Protein AF-A0AAJ0DHI3-F1 (afdb_monomer_lite)

pLDDT: mean 72.09, std 27.11, range [27.88, 97.88]

Structure (mmCIF, N/CA/C/O backbone):
data_AF-A0AAJ0DHI3-F1
#
_entry.id   AF-A0AAJ0DHI3-F1
#
loop_
_atom_site.group_PDB
_atom_site.id
_atom_site.type_symbol
_atom_site.label_atom_id
_atom_site.label_alt_id
_atom_site.label_comp_id
_atom_site.label_asym_id
_atom_site.label_entity_id
_atom_site.label_seq_id
_atom_site.pdbx_PDB_ins_code
_atom_site.Cartn_x
_atom_site.Cartn_y
_atom_site.Cartn_z
_atom_site.occupancy
_atom_site.B_iso_or_equiv
_atom_site.auth_seq_id
_atom_site.auth_comp_id
_atom_site.auth_asym_id
_atom_site.auth_atom_id
_atom_site.pdbx_PDB_model_num
ATOM 1 N N . MET A 1 1 ? -15.885 47.182 -8.875 1.00 40.38 1 MET A N 1
ATOM 2 C CA . MET A 1 1 ? -15.941 45.881 -8.178 1.00 40.38 1 MET A CA 1
ATOM 3 C C . MET A 1 1 ? -14.565 45.261 -8.313 1.00 40.38 1 MET A C 1
ATOM 5 O O . MET A 1 1 ? -14.165 44.973 -9.432 1.00 40.38 1 MET A O 1
ATOM 9 N N . VAL A 1 2 ? -13.804 45.198 -7.222 1.00 32.50 2 VAL A N 1
ATOM 10 C CA . VAL A 1 2 ? -12.440 44.651 -7.194 1.00 32.50 2 VAL A CA 1
ATOM 11 C C . VAL A 1 2 ? -12.499 43.388 -6.347 1.00 32.50 2 VAL A C 1
ATOM 13 O O . VAL A 1 2 ? -13.052 43.416 -5.252 1.00 32.50 2 VAL A O 1
ATOM 16 N N . TYR A 1 3 ? -12.007 42.282 -6.895 1.00 28.20 3 TYR A N 1
ATOM 17 C CA . TYR A 1 3 ? -11.908 41.000 -6.207 1.00 28.20 3 TYR A CA 1
ATOM 18 C C . TYR A 1 3 ? -10.662 41.050 -5.308 1.00 28.20 3 TYR A C 1
ATOM 20 O O . TYR A 1 3 ? -9.554 41.195 -5.823 1.00 28.20 3 TYR A O 1
ATOM 28 N N . GLU A 1 4 ? -10.823 40.982 -3.985 1.00 30.23 4 GLU A N 1
ATOM 29 C CA . GLU A 1 4 ? -9.686 40.833 -3.067 1.00 30.23 4 GLU A CA 1
ATOM 30 C C . GLU A 1 4 ? -9.236 39.367 -3.014 1.00 30.23 4 GLU A C 1
ATOM 32 O O . GLU A 1 4 ? -10.046 38.455 -2.848 1.00 30.23 4 GLU A O 1
ATOM 37 N N . GLN A 1 5 ? -7.929 39.138 -3.150 1.00 38.03 5 GLN A N 1
ATOM 38 C CA . GLN A 1 5 ? -7.305 37.837 -2.907 1.00 38.03 5 GLN A CA 1
ATOM 39 C C . GLN A 1 5 ? -7.063 37.638 -1.401 1.00 38.03 5 GLN A C 1
ATOM 41 O O . GLN A 1 5 ? -6.564 38.563 -0.750 1.00 38.03 5 GLN A O 1
ATOM 46 N N . PRO A 1 6 ? -7.331 36.450 -0.826 1.00 37.09 6 PRO A N 1
ATOM 47 C CA . PRO A 1 6 ? -6.978 36.187 0.561 1.00 37.09 6 PRO A CA 1
ATOM 48 C C . PRO A 1 6 ? -5.452 36.114 0.712 1.00 37.09 6 PRO A C 1
ATOM 50 O O . PRO A 1 6 ? -4.767 35.348 0.038 1.00 37.09 6 PRO A O 1
ATOM 53 N N . GLN A 1 7 ? -4.928 36.948 1.609 1.00 34.31 7 GLN A N 1
ATOM 54 C CA . GLN A 1 7 ? -3.508 37.061 1.931 1.00 34.31 7 GLN A CA 1
ATOM 55 C C . GLN A 1 7 ? -2.972 35.748 2.530 1.00 34.31 7 GLN A C 1
ATOM 57 O O . GLN A 1 7 ? -3.491 35.250 3.534 1.00 34.31 7 GLN A O 1
ATOM 62 N N . LEU A 1 8 ? -1.898 35.212 1.944 1.00 30.16 8 LEU A N 1
ATOM 63 C CA . LEU A 1 8 ? -1.094 34.136 2.526 1.00 30.16 8 LEU A CA 1
ATOM 64 C C . LEU A 1 8 ? -0.526 34.596 3.876 1.00 30.16 8 LEU A C 1
ATOM 66 O O . LEU A 1 8 ? 0.262 35.538 3.942 1.00 30.16 8 LEU A O 1
ATOM 70 N N . LYS A 1 9 ? -0.911 33.920 4.965 1.00 31.69 9 LYS A N 1
ATOM 71 C CA . LYS A 1 9 ? -0.307 34.132 6.286 1.00 31.69 9 LYS A CA 1
ATOM 72 C C . LYS A 1 9 ? 1.103 33.547 6.297 1.00 31.69 9 LYS A C 1
ATOM 74 O O . LYS A 1 9 ? 1.283 32.336 6.397 1.00 31.69 9 LYS A O 1
ATOM 79 N N . THR A 1 10 ? 2.102 34.415 6.219 1.00 28.92 10 THR A N 1
ATOM 80 C CA . THR A 1 10 ? 3.500 34.100 6.518 1.00 28.92 10 THR A CA 1
ATOM 81 C C . THR A 1 10 ? 3.646 33.760 8.003 1.00 28.92 10 THR A C 1
ATOM 83 O O . THR A 1 10 ? 3.323 34.565 8.875 1.00 28.92 10 THR A O 1
ATOM 86 N N . PHE A 1 11 ? 4.126 32.552 8.304 1.00 28.16 11 PHE A N 1
ATOM 87 C CA . PHE A 1 11 ? 4.474 32.130 9.663 1.00 28.16 11 PHE A CA 1
ATOM 88 C C . PHE A 1 11 ? 5.935 32.494 9.971 1.00 28.16 11 PHE A C 1
ATOM 90 O O . PHE A 1 11 ? 6.848 32.067 9.267 1.00 28.16 11 PHE A O 1
ATOM 97 N N . SER A 1 12 ? 6.155 33.270 11.039 1.00 28.91 12 SER A N 1
ATOM 98 C CA . SER A 1 12 ? 7.484 33.550 11.606 1.00 28.91 12 SER A CA 1
ATOM 99 C C . SER A 1 12 ? 8.115 32.286 12.209 1.00 28.91 12 SER A C 1
ATOM 101 O O . SER A 1 12 ? 7.421 31.540 12.907 1.00 28.91 12 SER A O 1
ATOM 103 N N . PRO A 1 13 ? 9.429 32.049 12.035 1.00 31.27 13 PRO A N 1
ATOM 104 C CA . PRO A 1 13 ? 10.088 30.830 12.485 1.00 31.27 13 PRO A CA 1
ATOM 105 C C . PRO A 1 13 ? 10.545 30.962 13.943 1.00 31.27 13 PRO A C 1
ATOM 107 O O . PRO A 1 13 ? 11.733 30.901 14.240 1.00 31.27 13 PRO A O 1
ATOM 110 N N . THR A 1 14 ? 9.610 31.141 14.876 1.00 32.66 14 THR A N 1
ATOM 111 C CA . THR A 1 14 ? 9.943 31.094 16.310 1.00 32.66 14 THR A CA 1
ATOM 112 C C . THR A 1 14 ? 8.828 30.445 17.118 1.00 32.66 14 THR A C 1
ATOM 114 O O . THR A 1 14 ? 8.262 31.027 18.033 1.00 32.66 14 THR A O 1
ATOM 117 N N . SER A 1 15 ? 8.494 29.212 16.748 1.00 33.38 15 SER A N 1
ATOM 118 C CA . SER A 1 15 ? 7.874 28.225 17.633 1.00 33.38 15 SER A CA 1
ATOM 119 C C . SER A 1 15 ? 8.011 26.858 16.966 1.00 33.38 15 SER A C 1
ATOM 121 O O . SER A 1 15 ? 7.094 26.366 16.314 1.00 33.38 15 SER A O 1
ATOM 123 N N . GLN A 1 16 ? 9.196 26.248 17.065 1.00 29.11 16 GLN A N 1
ATOM 124 C CA . GLN A 1 16 ? 9.284 24.800 16.898 1.00 29.11 16 GLN A CA 1
ATOM 125 C C . GLN A 1 16 ? 8.599 24.185 18.118 1.00 29.11 16 GLN A C 1
ATOM 127 O O . GLN A 1 16 ? 9.220 23.951 19.157 1.00 29.11 16 GLN A O 1
ATOM 132 N N . SER A 1 17 ? 7.300 23.922 18.002 1.00 29.55 17 SER A N 1
ATOM 133 C CA . SER A 1 17 ? 6.670 22.872 18.785 1.00 29.55 17 SER A CA 1
ATOM 134 C C . SER A 1 17 ? 7.388 21.580 18.414 1.00 29.55 17 SER A C 1
ATOM 136 O O . SER A 1 17 ? 7.143 20.962 17.384 1.00 29.55 17 SER A O 1
ATOM 138 N N . SER A 1 18 ? 8.371 21.230 19.240 1.00 28.27 18 SER A N 1
ATOM 139 C CA . SER A 1 18 ? 9.087 19.967 19.196 1.00 28.27 18 SER A CA 1
ATOM 140 C C . SER A 1 18 ? 8.076 18.834 19.023 1.00 28.27 18 SER A C 1
ATOM 142 O O . SER A 1 18 ? 7.369 18.468 19.966 1.00 28.27 18 SER A O 1
ATOM 144 N N . ILE A 1 19 ? 8.031 18.251 17.822 1.00 34.38 19 ILE A N 1
ATOM 145 C CA . ILE A 1 19 ? 7.604 16.869 17.642 1.00 34.38 19 ILE A CA 1
ATOM 146 C C . ILE A 1 19 ? 8.668 16.065 18.380 1.00 34.38 19 ILE A C 1
ATOM 148 O O . ILE A 1 19 ? 9.683 15.647 17.821 1.00 34.38 19 ILE A O 1
ATOM 152 N N . ARG A 1 20 ? 8.488 15.925 19.695 1.00 27.88 20 ARG A N 1
ATOM 153 C CA . ARG A 1 20 ? 9.228 14.935 20.457 1.00 27.88 20 ARG A CA 1
ATOM 154 C C . ARG A 1 20 ? 8.843 13.614 19.814 1.00 27.88 20 ARG A C 1
ATOM 156 O O . ARG A 1 20 ? 7.715 13.164 19.999 1.00 27.88 20 ARG A O 1
ATOM 163 N N . HIS A 1 21 ? 9.773 13.020 19.068 1.00 31.91 21 HIS A N 1
ATOM 164 C CA . HIS A 1 21 ? 9.800 11.582 18.838 1.00 31.91 21 HIS A CA 1
ATOM 165 C C . HIS A 1 21 ? 9.742 10.958 20.231 1.00 31.91 21 HIS A C 1
ATOM 167 O O . HIS A 1 21 ? 10.732 10.916 20.966 1.00 31.91 21 HIS A O 1
ATOM 173 N N . ARG A 1 22 ? 8.524 10.661 20.685 1.00 30.45 22 ARG A N 1
ATOM 174 C CA . ARG A 1 22 ? 8.242 10.283 22.061 1.00 30.45 22 ARG A CA 1
ATOM 175 C C . ARG A 1 22 ? 8.676 8.835 22.193 1.00 30.45 22 ARG A C 1
ATOM 177 O O . ARG A 1 22 ? 7.842 7.953 22.101 1.00 30.45 22 ARG A O 1
ATOM 184 N N . ARG A 1 23 ? 9.980 8.661 22.430 1.00 29.41 23 ARG A N 1
ATOM 185 C CA . ARG A 1 23 ? 10.712 7.394 22.513 1.00 29.41 23 ARG A CA 1
ATOM 186 C C . ARG A 1 23 ? 10.594 6.617 21.210 1.00 29.41 23 ARG A C 1
ATOM 188 O O . ARG A 1 23 ? 9.507 6.253 20.792 1.00 29.41 23 ARG A O 1
ATOM 195 N N . THR A 1 24 ? 11.731 6.336 20.589 1.00 36.59 24 THR A N 1
ATOM 196 C CA . THR A 1 24 ? 11.864 5.201 19.681 1.00 36.59 24 THR A CA 1
ATOM 197 C C . THR A 1 24 ? 11.129 4.033 20.340 1.00 36.59 24 THR A C 1
ATOM 19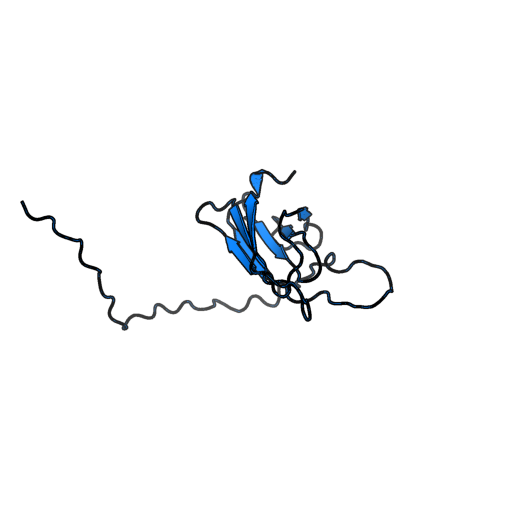9 O O . THR A 1 24 ? 11.555 3.615 21.424 1.00 36.59 24 THR A O 1
ATOM 202 N N . PRO A 1 25 ? 9.995 3.552 19.798 1.00 31.50 25 PRO A N 1
ATOM 203 C CA . PRO A 1 25 ? 9.497 2.263 20.223 1.00 31.50 25 PRO A CA 1
ATOM 204 C C . PRO A 1 25 ? 10.672 1.327 19.970 1.00 31.50 25 PRO A C 1
ATOM 206 O O . PRO A 1 25 ? 11.239 1.338 18.874 1.00 31.50 25 PRO A O 1
ATOM 209 N N . SER A 1 26 ? 11.121 0.619 21.008 1.00 32.59 26 SER A N 1
ATOM 210 C CA . SER A 1 26 ? 12.038 -0.500 20.824 1.00 32.59 26 SER A CA 1
ATOM 211 C C . SER A 1 26 ? 11.513 -1.280 19.636 1.00 32.59 26 SER A C 1
ATOM 213 O O . SER A 1 26 ? 10.332 -1.625 19.681 1.00 32.59 26 SER A O 1
ATOM 215 N N . LEU A 1 27 ? 12.343 -1.429 18.597 1.00 32.56 27 LEU A N 1
ATOM 216 C CA . LEU A 1 27 ? 12.079 -2.176 17.370 1.00 32.56 27 LEU A CA 1
ATOM 217 C C . LEU A 1 27 ? 10.906 -3.129 17.595 1.00 32.56 27 LEU A C 1
ATOM 219 O O . LEU A 1 27 ? 11.092 -4.187 18.196 1.00 32.56 27 LEU A O 1
ATOM 223 N N . VAL A 1 28 ? 9.688 -2.717 17.208 1.00 36.00 28 VAL A N 1
ATOM 224 C CA . VAL A 1 28 ? 8.606 -3.690 17.051 1.00 36.00 28 VAL A CA 1
ATOM 225 C C . VAL A 1 28 ? 9.234 -4.688 16.098 1.00 36.00 28 VAL A C 1
ATOM 227 O O . VAL A 1 28 ? 9.697 -4.223 15.053 1.00 36.00 28 VAL A O 1
ATOM 230 N N . PRO A 1 29 ? 9.423 -5.963 16.479 1.00 36.38 29 PRO A N 1
ATOM 231 C CA . PRO A 1 29 ? 10.145 -6.902 15.644 1.00 36.38 29 PRO A CA 1
ATOM 232 C C . PRO A 1 29 ? 9.417 -6.944 14.310 1.00 36.38 29 PRO A C 1
ATOM 234 O O . PRO A 1 29 ? 8.346 -7.535 14.179 1.00 36.38 29 PRO A O 1
ATOM 237 N N . TYR A 1 30 ? 9.982 -6.211 13.353 1.00 39.97 30 TYR A N 1
ATOM 238 C CA . TYR A 1 30 ? 9.466 -6.044 12.019 1.00 39.97 30 TYR A CA 1
ATOM 239 C C . TYR A 1 30 ? 9.736 -7.389 11.381 1.00 39.97 30 TYR A C 1
ATOM 241 O O . TYR A 1 30 ? 10.818 -7.665 10.876 1.00 39.97 30 TYR A O 1
ATOM 249 N N . THR A 1 31 ? 8.781 -8.289 11.548 1.00 42.25 31 THR A N 1
ATOM 250 C CA . THR A 1 31 ? 8.781 -9.587 10.906 1.00 42.25 31 THR A CA 1
ATOM 251 C C . THR A 1 31 ? 7.626 -9.559 9.929 1.00 42.25 31 THR A C 1
ATOM 253 O O . THR A 1 31 ? 6.590 -10.173 10.175 1.00 42.25 31 THR A O 1
ATOM 256 N N . PRO A 1 32 ? 7.783 -8.906 8.763 1.00 43.25 32 PRO A N 1
ATOM 257 C CA . PRO A 1 32 ? 7.119 -9.416 7.588 1.00 43.25 32 PRO A CA 1
ATOM 258 C C . PRO A 1 32 ? 7.776 -10.774 7.303 1.00 43.25 32 PRO A C 1
ATOM 260 O O . PRO A 1 32 ? 8.530 -10.930 6.347 1.00 43.25 32 PRO A O 1
ATOM 263 N N . GLY A 1 33 ? 7.487 -11.789 8.128 1.00 39.72 33 GLY A N 1
ATOM 264 C CA . GLY A 1 33 ? 7.895 -13.188 7.944 1.00 39.72 33 GLY A CA 1
ATOM 265 C C . GLY A 1 33 ? 7.226 -13.833 6.724 1.00 39.72 33 GLY A C 1
ATOM 266 O O . GLY A 1 33 ? 7.025 -15.039 6.677 1.00 39.72 33 GLY A O 1
ATOM 267 N N . ARG A 1 34 ? 6.804 -13.004 5.764 1.00 48.34 34 ARG A N 1
ATOM 268 C CA . ARG A 1 34 ? 6.137 -13.338 4.510 1.00 48.34 34 ARG A CA 1
ATOM 269 C C . ARG A 1 34 ? 6.652 -12.536 3.312 1.00 48.34 34 ARG A C 1
ATOM 271 O O . ARG A 1 34 ? 6.240 -12.859 2.201 1.00 48.34 34 ARG A O 1
ATOM 278 N N . CYS A 1 35 ? 7.574 -11.582 3.508 1.00 46.88 35 CYS A N 1
ATOM 279 C CA . CYS A 1 35 ? 8.530 -11.229 2.451 1.00 46.88 35 CYS A CA 1
ATOM 280 C C . CYS A 1 35 ? 9.553 -12.361 2.240 1.00 46.88 35 CYS A C 1
ATOM 282 O O . CYS A 1 35 ? 10.164 -12.435 1.184 1.00 46.88 35 CYS A O 1
ATOM 284 N N . SER A 1 36 ? 9.678 -13.285 3.201 1.00 42.06 36 SER A N 1
ATOM 285 C CA . SER A 1 36 ? 10.408 -14.541 3.063 1.00 42.06 36 SER A CA 1
ATOM 286 C C . SER A 1 36 ? 9.573 -15.573 2.299 1.00 42.06 36 SER A C 1
ATOM 288 O O . SER A 1 36 ? 8.724 -16.259 2.879 1.00 42.06 36 SER A O 1
ATOM 290 N N . SER A 1 37 ? 9.789 -15.716 0.992 1.00 37.03 37 SER A N 1
ATOM 291 C CA . SER A 1 37 ? 9.383 -16.937 0.293 1.00 37.03 37 SER A CA 1
ATOM 292 C C . SER A 1 37 ? 10.346 -18.053 0.702 1.00 37.03 37 SER A C 1
ATOM 294 O O . SER A 1 37 ? 11.515 -18.048 0.321 1.00 37.03 37 SER A O 1
ATOM 296 N N . SER A 1 38 ? 9.875 -19.009 1.498 1.00 37.84 38 SER A N 1
ATOM 297 C CA . SER A 1 38 ? 10.653 -20.178 1.897 1.00 37.84 38 SER A CA 1
ATOM 298 C C . SER A 1 38 ? 10.930 -21.097 0.700 1.00 37.84 38 SER A C 1
ATOM 300 O O . SER A 1 38 ? 10.163 -22.023 0.464 1.00 37.84 38 SER A O 1
ATOM 302 N N . THR A 1 39 ? 12.024 -20.892 -0.033 1.00 34.28 39 THR A N 1
ATOM 303 C CA . THR A 1 39 ? 12.755 -21.999 -0.676 1.00 34.28 39 THR A CA 1
ATOM 304 C C . THR A 1 39 ? 14.143 -21.547 -1.110 1.00 34.28 39 THR A C 1
ATOM 306 O O . THR A 1 39 ? 14.309 -20.484 -1.694 1.00 34.28 39 THR A O 1
ATOM 309 N N . ASN A 1 40 ? 15.141 -22.375 -0.806 1.00 35.81 40 ASN A N 1
ATOM 310 C CA . ASN A 1 40 ? 16.567 -22.171 -1.057 1.00 35.81 40 ASN A CA 1
ATOM 311 C C . ASN A 1 40 ? 16.916 -22.010 -2.551 1.00 35.81 40 ASN A C 1
ATOM 313 O O . ASN A 1 40 ? 17.437 -22.937 -3.169 1.00 35.81 40 ASN A O 1
ATOM 317 N N . ALA A 1 41 ? 16.684 -20.833 -3.128 1.00 33.00 41 ALA A N 1
ATOM 318 C CA . ALA A 1 41 ? 17.226 -20.456 -4.427 1.00 33.00 41 ALA A CA 1
ATOM 319 C C . ALA A 1 41 ? 17.428 -18.935 -4.486 1.00 33.00 41 ALA A C 1
ATOM 321 O O . ALA A 1 41 ? 16.477 -18.192 -4.666 1.00 33.00 41 ALA A O 1
ATOM 322 N N . ASN A 1 42 ? 18.686 -18.503 -4.349 1.00 36.84 42 ASN A N 1
ATOM 323 C CA . ASN A 1 42 ? 19.199 -17.157 -4.637 1.00 36.84 42 ASN A CA 1
ATOM 324 C C . ASN A 1 42 ? 18.495 -15.972 -3.911 1.00 36.84 42 ASN A C 1
ATOM 326 O O . ASN A 1 42 ? 17.401 -15.574 -4.302 1.00 36.84 42 ASN A O 1
ATOM 330 N N . PRO A 1 43 ? 19.121 -15.328 -2.902 1.00 38.84 43 PRO A N 1
ATOM 331 C CA . PRO A 1 43 ? 18.518 -14.235 -2.138 1.00 38.84 43 PRO A CA 1
ATOM 332 C C . PRO A 1 43 ? 18.525 -12.937 -2.952 1.00 38.84 43 PRO A C 1
ATOM 334 O O . PRO A 1 43 ? 19.276 -12.001 -2.670 1.00 38.84 43 PRO A O 1
ATOM 337 N N . ARG A 1 44 ? 17.688 -12.839 -3.985 1.00 39.97 44 ARG A N 1
ATOM 338 C CA . ARG A 1 44 ? 17.478 -11.575 -4.694 1.00 39.97 44 ARG A CA 1
ATOM 339 C C . ARG A 1 44 ? 16.422 -10.742 -3.955 1.00 39.97 44 ARG A C 1
ATOM 341 O O . ARG A 1 44 ? 15.391 -10.416 -4.504 1.00 39.97 44 ARG A O 1
ATOM 348 N N . GLN A 1 45 ? 16.771 -10.396 -2.711 1.00 41.72 45 GLN A N 1
ATOM 349 C CA . GLN A 1 45 ? 16.392 -9.194 -1.955 1.00 41.72 45 GLN A CA 1
ATOM 350 C C . GLN A 1 45 ? 14.968 -9.078 -1.381 1.00 41.72 45 GLN A C 1
ATOM 352 O O . GLN A 1 45 ? 14.119 -8.327 -1.846 1.00 41.72 45 GLN A O 1
ATOM 357 N N . GLU A 1 46 ? 14.791 -9.665 -0.203 1.00 64.25 46 GLU A N 1
ATOM 358 C CA . GLU A 1 46 ? 13.878 -9.202 0.852 1.00 64.25 46 GLU A CA 1
ATOM 359 C C . GLU A 1 46 ? 14.278 -7.776 1.322 1.00 64.25 46 GLU A C 1
ATOM 361 O O . GLU A 1 46 ? 14.816 -7.598 2.412 1.00 64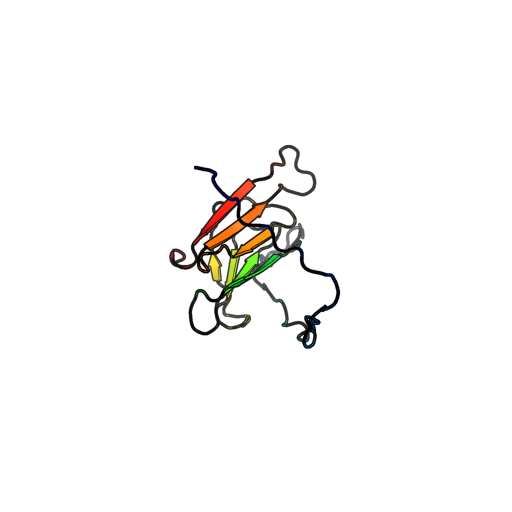.25 46 GLU A O 1
ATOM 366 N N . SER A 1 47 ? 14.147 -6.749 0.474 1.00 68.31 47 SER A N 1
ATOM 367 C CA . SER A 1 47 ? 14.769 -5.435 0.714 1.00 68.31 47 SER A CA 1
ATOM 368 C C . SER A 1 47 ? 13.888 -4.256 0.303 1.00 68.31 47 SER A C 1
ATOM 370 O O . SER A 1 47 ? 12.886 -4.410 -0.394 1.00 68.31 47 SER A O 1
ATOM 372 N N . SER A 1 48 ? 14.295 -3.069 0.752 1.00 83.31 48 SER A N 1
ATOM 373 C CA . SER A 1 48 ? 13.669 -1.769 0.486 1.00 83.31 48 SER A CA 1
ATOM 374 C C . SER A 1 48 ? 12.201 -1.668 0.907 1.00 83.31 48 SER A C 1
ATOM 376 O O . SER A 1 48 ? 11.355 -1.340 0.071 1.00 83.31 48 SER A O 1
ATOM 378 N N . PRO A 1 49 ? 11.880 -1.968 2.181 1.00 90.19 49 PRO A N 1
ATOM 379 C CA . PRO A 1 49 ? 10.521 -1.842 2.671 1.00 90.19 49 PRO A CA 1
ATOM 380 C C . PRO A 1 49 ? 10.114 -0.376 2.824 1.00 90.19 49 PRO A C 1
ATOM 382 O O . PRO A 1 49 ? 10.928 0.483 3.174 1.00 90.19 49 PRO A O 1
ATOM 385 N N . TYR A 1 50 ? 8.823 -0.124 2.657 1.00 91.75 50 TYR A N 1
ATOM 386 C CA . TYR A 1 50 ? 8.164 1.109 3.061 1.00 91.75 50 TYR A CA 1
ATOM 387 C C . TYR A 1 50 ? 6.901 0.766 3.844 1.00 91.75 50 TYR A C 1
ATOM 389 O O . TYR A 1 50 ? 6.235 -0.230 3.551 1.00 91.75 50 TYR A O 1
ATOM 397 N N . ASN A 1 51 ? 6.568 1.573 4.850 1.00 94.00 51 ASN A N 1
ATOM 398 C CA . ASN A 1 51 ? 5.378 1.347 5.654 1.00 94.00 51 ASN A CA 1
ATOM 399 C C . ASN A 1 51 ? 4.681 2.632 6.068 1.00 94.00 51 ASN A C 1
ATOM 401 O O . ASN A 1 51 ? 5.313 3.656 6.326 1.00 94.00 51 ASN A O 1
ATOM 405 N N . VAL A 1 52 ? 3.363 2.535 6.170 1.00 95.88 52 VAL A N 1
ATOM 406 C CA . VAL A 1 52 ? 2.471 3.591 6.642 1.00 95.88 52 VAL A CA 1
ATOM 407 C C . VAL A 1 52 ? 1.453 3.001 7.611 1.00 95.88 52 VAL A C 1
ATOM 409 O O . VAL A 1 52 ? 1.307 1.784 7.728 1.00 95.88 52 VAL A O 1
ATOM 412 N N . TRP A 1 53 ? 0.764 3.873 8.335 1.00 97.38 53 TRP A N 1
ATOM 413 C CA . TRP A 1 53 ? -0.378 3.507 9.161 1.00 97.38 53 TRP A CA 1
ATOM 414 C C . TRP A 1 53 ? -1.544 4.427 8.822 1.00 97.38 53 TRP A C 1
ATOM 416 O O . TRP A 1 53 ? -1.341 5.631 8.645 1.00 97.38 53 TRP A O 1
ATOM 426 N N . THR A 1 54 ? -2.744 3.862 8.769 1.00 95.94 54 THR A N 1
ATOM 427 C CA . THR A 1 54 ? -4.002 4.580 8.562 1.00 95.94 54 THR A CA 1
ATOM 428 C C . THR A 1 54 ? -5.010 4.224 9.658 1.00 95.94 54 THR A C 1
ATOM 430 O O . THR A 1 54 ? -4.977 3.099 10.159 1.00 95.94 54 THR A O 1
ATOM 433 N N . PRO A 1 55 ? -5.919 5.136 10.054 1.00 96.25 55 PRO A N 1
ATOM 434 C CA . PRO A 1 55 ? -7.025 4.800 10.948 1.00 96.25 55 PRO A CA 1
ATOM 435 C C . PRO A 1 55 ? -8.104 3.885 10.328 1.00 96.25 55 PRO A C 1
ATOM 437 O O . PRO A 1 55 ? -8.978 3.447 11.073 1.00 96.25 55 PRO A O 1
ATOM 440 N N . ALA A 1 56 ? -8.076 3.593 9.021 1.00 94.19 56 ALA A N 1
ATOM 441 C CA . ALA A 1 56 ? -8.990 2.629 8.385 1.00 94.19 56 ALA A CA 1
ATOM 442 C C . ALA A 1 56 ? -8.758 1.182 8.880 1.00 94.19 56 ALA A C 1
ATOM 444 O O . ALA A 1 56 ? -7.667 0.868 9.360 1.00 94.19 56 ALA A O 1
ATOM 445 N N . GLY A 1 57 ? -9.762 0.299 8.782 1.00 88.00 57 GLY A N 1
ATOM 446 C CA . GLY A 1 57 ? -9.668 -1.097 9.266 1.00 88.00 57 GLY A CA 1
ATOM 447 C C . 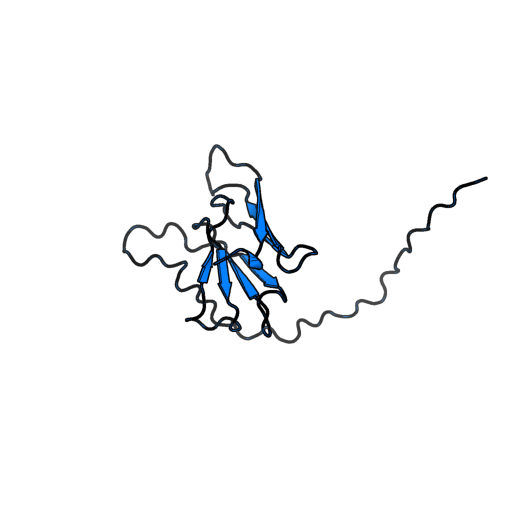GLY A 1 57 ? -9.983 -1.292 10.761 1.00 88.00 57 GLY A C 1
ATOM 448 O O . GLY A 1 57 ? -9.537 -2.232 11.416 1.00 88.00 57 GLY A O 1
ATOM 449 N N . GLY A 1 58 ? -10.753 -0.375 11.361 1.00 88.38 58 GLY A N 1
ATOM 450 C CA . GLY A 1 58 ? -11.321 -0.541 12.704 1.00 88.38 58 GLY A CA 1
ATOM 451 C C . GLY A 1 58 ? -10.508 0.070 13.853 1.00 88.38 58 GLY A C 1
ATOM 452 O O . GLY A 1 58 ? -9.774 1.041 13.702 1.00 88.38 58 GLY A O 1
ATOM 453 N N . LYS A 1 59 ? -10.685 -0.470 15.069 1.00 93.38 59 LYS A N 1
ATOM 454 C CA . LYS A 1 59 ? -10.208 0.123 16.344 1.00 93.38 59 LYS A CA 1
ATOM 455 C C . LYS A 1 59 ? -8.714 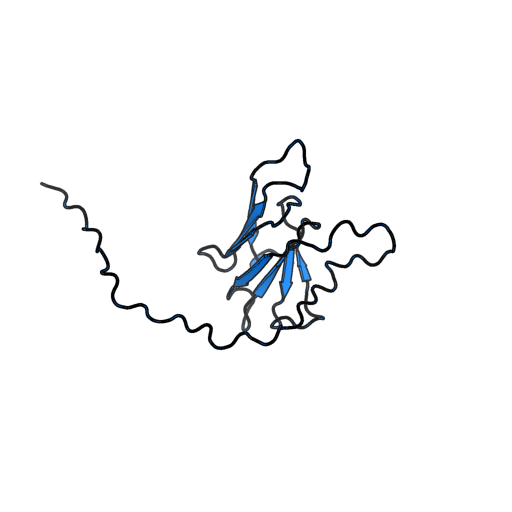0.462 16.365 1.00 93.38 59 LYS A C 1
ATOM 457 O O . LYS A 1 59 ? -8.301 1.383 17.071 1.00 93.38 59 LYS A O 1
ATOM 462 N N . HIS A 1 60 ? -7.902 -0.363 15.720 1.00 93.50 60 HIS A N 1
ATOM 463 C CA . HIS A 1 60 ? -6.443 -0.279 15.769 1.00 93.50 60 HIS A CA 1
ATOM 464 C C . HIS A 1 60 ? -5.854 0.404 14.530 1.00 93.50 60 HIS A C 1
ATOM 466 O O . HIS A 1 60 ? -4.647 0.662 14.497 1.00 93.50 60 HIS A O 1
ATOM 472 N N . GLY A 1 61 ? -6.702 0.743 13.557 1.00 95.06 61 GLY A N 1
ATOM 473 C CA . GLY A 1 61 ? -6.269 1.112 12.221 1.00 95.06 61 GLY A CA 1
ATOM 474 C C . GLY A 1 61 ? -5.549 -0.039 11.515 1.00 95.06 61 GLY A C 1
ATOM 475 O O . GLY A 1 61 ? -5.522 -1.172 12.000 1.00 95.06 61 GLY A O 1
ATOM 476 N N . THR A 1 62 ? -4.880 0.291 10.418 1.00 95.00 62 THR A N 1
ATOM 477 C CA . THR A 1 62 ? -4.173 -0.665 9.567 1.00 95.00 62 THR A CA 1
ATOM 478 C C . THR A 1 62 ? -2.739 -0.213 9.347 1.00 95.00 62 THR A C 1
ATOM 480 O O . THR A 1 62 ? -2.479 0.911 8.913 1.00 95.00 62 THR A O 1
ATOM 483 N N . ILE A 1 63 ? -1.782 -1.093 9.641 1.00 95.31 63 ILE A N 1
ATOM 484 C CA . ILE A 1 63 ? -0.399 -0.944 9.179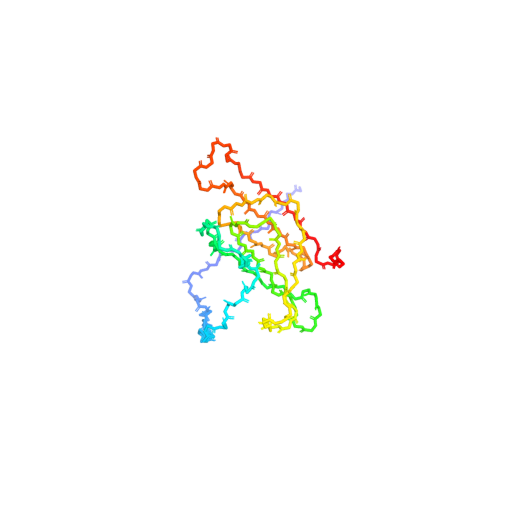 1.00 95.31 63 ILE A CA 1
ATOM 485 C C . ILE A 1 63 ? -0.335 -1.507 7.766 1.00 95.31 63 ILE A C 1
ATOM 487 O O . ILE A 1 63 ? -0.698 -2.661 7.570 1.00 95.31 63 ILE A O 1
ATOM 491 N N . VAL A 1 64 ? 0.170 -0.726 6.814 1.00 94.00 64 VAL A N 1
ATOM 492 C CA . VAL A 1 64 ? 0.400 -1.164 5.432 1.00 94.00 64 VAL A CA 1
ATOM 493 C C . VAL A 1 64 ? 1.897 -1.154 5.172 1.00 94.00 64 VAL A C 1
ATOM 495 O O . VAL A 1 64 ? 2.573 -0.161 5.445 1.00 94.00 64 VAL A O 1
ATOM 498 N N . ALA A 1 65 ? 2.423 -2.257 4.658 1.00 92.25 65 ALA A N 1
ATOM 499 C CA . ALA A 1 65 ? 3.834 -2.438 4.362 1.00 92.25 65 ALA A CA 1
ATOM 500 C C . ALA A 1 65 ? 4.031 -3.028 2.965 1.00 92.25 65 ALA A C 1
ATOM 502 O O . ALA A 1 65 ? 3.189 -3.768 2.466 1.00 92.25 65 ALA A O 1
ATOM 503 N N . ASN A 1 66 ? 5.167 -2.747 2.341 1.00 89.88 66 ASN A N 1
ATOM 504 C CA . ASN A 1 66 ? 5.576 -3.392 1.097 1.00 89.88 66 ASN A CA 1
ATOM 505 C C . ASN A 1 66 ? 7.048 -3.831 1.155 1.00 89.88 66 ASN A C 1
ATOM 507 O O . ASN A 1 66 ? 7.747 -3.610 2.149 1.00 89.88 66 ASN A O 1
ATOM 511 N N . CYS A 1 67 ? 7.517 -4.453 0.076 1.00 84.94 67 CYS A N 1
ATOM 512 C CA . CYS A 1 67 ? 8.932 -4.684 -0.186 1.00 84.94 67 CYS A CA 1
ATOM 513 C C . CYS A 1 67 ? 9.245 -4.454 -1.668 1.00 84.94 67 CYS A C 1
ATOM 515 O O . CYS A 1 67 ? 8.346 -4.385 -2.504 1.00 84.94 67 CYS A O 1
ATOM 517 N N . GLY A 1 68 ? 10.531 -4.355 -1.997 1.00 83.31 68 GLY A N 1
ATOM 518 C CA . GLY A 1 68 ? 10.998 -4.123 -3.362 1.00 83.31 68 GLY A CA 1
ATOM 519 C C . GLY A 1 68 ? 11.008 -5.352 -4.274 1.00 83.31 68 GLY A C 1
ATOM 520 O O . GLY A 1 68 ? 11.540 -5.254 -5.373 1.00 83.31 68 GLY A O 1
ATOM 521 N N . THR A 1 69 ? 10.478 -6.497 -3.832 1.00 83.50 69 THR A N 1
ATOM 522 C CA . THR A 1 69 ? 10.481 -7.769 -4.584 1.00 83.50 69 THR A CA 1
ATOM 523 C C . THR A 1 69 ? 9.113 -8.365 -4.854 1.00 83.50 69 THR A C 1
ATOM 525 O O . THR A 1 69 ? 9.014 -9.304 -5.639 1.00 83.50 69 THR A O 1
ATOM 528 N N . LEU A 1 70 ? 8.067 -7.845 -4.218 1.00 86.75 70 LEU A N 1
ATOM 529 C CA . LEU A 1 70 ? 6.698 -8.316 -4.388 1.00 86.75 70 LEU A CA 1
ATOM 530 C C . LEU A 1 70 ? 5.818 -7.145 -4.819 1.00 86.75 70 LEU A C 1
ATOM 532 O O . LEU A 1 70 ? 5.995 -6.014 -4.361 1.00 86.75 70 LEU A O 1
ATOM 536 N N . SER A 1 71 ? 4.880 -7.421 -5.721 1.00 90.25 71 SER A N 1
ATOM 537 C CA . SER A 1 71 ? 3.899 -6.438 -6.192 1.00 90.25 71 SER A CA 1
ATOM 538 C C . SER A 1 71 ? 2.800 -6.192 -5.161 1.00 90.25 71 SER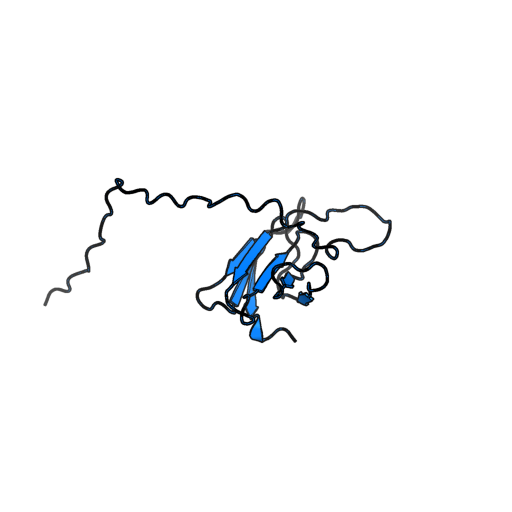 A C 1
ATOM 540 O O . SER A 1 71 ? 2.194 -5.124 -5.142 1.00 90.25 71 SER A O 1
ATOM 542 N N . GLU A 1 72 ? 2.560 -7.145 -4.272 1.00 90.44 72 GLU A N 1
ATOM 543 C CA . GLU A 1 72 ? 1.572 -7.072 -3.205 1.00 90.44 72 GLU A CA 1
ATOM 544 C C . GLU A 1 72 ? 1.980 -6.087 -2.102 1.00 90.44 72 GLU A C 1
ATOM 546 O O . GLU A 1 72 ? 3.153 -5.735 -1.926 1.00 90.44 72 GLU A O 1
ATOM 551 N N . VAL A 1 73 ? 0.987 -5.673 -1.321 1.00 90.62 73 VAL A N 1
ATOM 552 C CA . VAL A 1 73 ? 1.197 -5.035 -0.020 1.00 90.62 73 VAL A CA 1
ATOM 553 C C . VAL A 1 73 ? 0.768 -5.984 1.093 1.00 90.62 73 VAL A C 1
ATOM 555 O O . VAL A 1 73 ? 0.050 -6.961 0.882 1.00 90.62 73 VAL A O 1
ATOM 558 N N . PHE A 1 74 ? 1.244 -5.707 2.294 1.00 91.69 74 PHE A N 1
ATOM 559 C CA . PHE A 1 74 ? 0.985 -6.475 3.495 1.00 91.69 74 PHE A CA 1
ATOM 560 C C . PHE A 1 74 ? 0.267 -5.585 4.495 1.00 91.69 74 PHE A C 1
ATOM 562 O O . PHE A 1 74 ? 0.794 -4.531 4.852 1.00 91.69 74 PHE A O 1
ATOM 569 N N . ILE A 1 75 ? -0.899 -6.017 4.963 1.00 91.75 75 ILE A N 1
ATOM 570 C CA . ILE A 1 75 ? -1.706 -5.261 5.921 1.00 91.75 75 ILE A CA 1
ATOM 571 C C . ILE A 1 75 ? -1.758 -5.957 7.282 1.00 91.75 75 ILE A C 1
ATOM 573 O O . ILE A 1 75 ? -1.678 -7.185 7.360 1.00 91.75 75 ILE A O 1
ATOM 577 N N . ASN A 1 76 ? -1.866 -5.179 8.361 1.00 90.44 76 ASN A N 1
ATOM 578 C CA . ASN A 1 76 ? -2.017 -5.692 9.723 1.00 90.44 76 ASN A CA 1
ATOM 579 C C . ASN A 1 76 ? -2.887 -4.762 10.578 1.00 90.44 76 ASN A C 1
ATOM 581 O O . ASN A 1 76 ? -2.485 -3.641 10.899 1.00 90.44 76 ASN A O 1
ATOM 585 N N . GLU A 1 77 ? -4.036 -5.274 11.010 1.00 93.12 77 GLU A N 1
ATOM 586 C CA . GLU A 1 77 ? -4.997 -4.573 11.879 1.00 93.12 77 GLU A CA 1
ATOM 587 C C . GLU A 1 77 ? -4.822 -4.915 13.370 1.00 93.12 77 GLU A C 1
ATOM 589 O O . GLU A 1 77 ? -5.574 -4.463 14.229 1.00 93.12 77 GLU A O 1
ATOM 594 N N . LYS A 1 78 ? -3.829 -5.743 13.723 1.00 91.62 78 LYS A N 1
ATOM 595 C CA . LYS A 1 78 ? -3.573 -6.209 15.099 1.00 91.62 78 LYS A CA 1
ATOM 596 C C . LYS A 1 78 ? -2.258 -5.665 15.649 1.00 91.62 78 LYS A C 1
ATOM 598 O O . LYS A 1 78 ? -1.509 -6.382 16.313 1.00 91.62 78 LYS A O 1
ATOM 603 N N . LEU A 1 79 ? -1.975 -4.389 15.376 1.00 90.56 79 LEU A N 1
ATOM 604 C CA . LEU A 1 79 ? -0.811 -3.654 15.895 1.00 90.56 79 LEU A CA 1
ATOM 605 C C . LEU A 1 79 ? 0.543 -4.327 15.582 1.00 90.56 79 LEU A C 1
ATOM 607 O O . LEU A 1 79 ? 1.494 -4.206 16.354 1.00 90.56 79 LEU A O 1
ATOM 611 N N . GLY A 1 80 ? 0.633 -5.047 14.460 1.00 82.88 80 GLY A N 1
ATOM 612 C CA . GLY A 1 80 ? 1.851 -5.744 14.045 1.00 82.88 80 GLY A CA 1
ATOM 613 C C . GLY A 1 80 ? 2.008 -7.150 14.629 1.00 82.88 80 GLY A C 1
ATOM 614 O O . GLY A 1 80 ? 3.118 -7.682 14.602 1.00 82.88 80 GLY A O 1
ATOM 615 N N . ALA A 1 81 ? 0.934 -7.765 15.145 1.00 82.38 81 ALA A N 1
ATOM 616 C CA . ALA A 1 81 ? 0.964 -9.160 15.589 1.00 82.38 81 ALA A CA 1
ATOM 617 C C . ALA A 1 81 ? 1.523 -10.070 14.467 1.00 82.38 81 ALA A C 1
ATOM 619 O O . ALA A 1 81 ? 1.018 -10.000 13.340 1.00 82.38 81 ALA A O 1
ATOM 620 N N . PRO A 1 82 ? 2.561 -10.894 14.728 1.00 79.94 82 PRO A N 1
ATOM 621 C CA . PRO A 1 82 ? 3.284 -11.624 13.678 1.00 79.94 82 PRO A CA 1
ATOM 622 C C . PRO A 1 82 ? 2.422 -12.574 12.834 1.00 79.94 82 PRO A C 1
ATOM 624 O O . PRO A 1 82 ? 2.738 -12.844 11.678 1.00 79.94 82 PRO A O 1
ATOM 627 N N . ASP A 1 83 ? 1.326 -13.071 13.397 1.00 83.75 83 ASP A N 1
ATOM 628 C CA . ASP A 1 83 ? 0.381 -14.008 12.788 1.00 83.75 83 ASP A CA 1
ATOM 629 C C . ASP A 1 83 ? -0.813 -13.325 12.096 1.00 83.75 83 ASP A C 1
ATOM 631 O O . ASP A 1 83 ? -1.676 -14.007 11.548 1.00 83.75 83 ASP A O 1
ATOM 635 N N . ALA A 1 84 ? -0.862 -11.989 12.090 1.00 85.12 84 ALA A N 1
ATOM 636 C CA . ALA A 1 84 ? -2.004 -11.207 11.614 1.00 85.12 84 ALA A CA 1
ATOM 637 C C . ALA A 1 84 ? -1.753 -10.437 10.307 1.00 85.12 84 ALA A C 1
ATOM 639 O O . ALA A 1 84 ? -2.535 -9.558 9.956 1.00 85.12 84 ALA A O 1
ATOM 640 N N . TRP A 1 85 ? -0.657 -10.734 9.604 1.00 84.88 85 TRP A N 1
ATOM 641 C CA . TRP A 1 85 ? -0.343 -10.101 8.323 1.00 84.88 85 TRP A CA 1
ATOM 642 C C . TRP A 1 85 ? -1.088 -10.768 7.167 1.00 84.88 85 TRP A C 1
ATOM 644 O O . TRP A 1 85 ? -0.928 -11.970 6.930 1.00 84.88 85 TRP A O 1
ATOM 654 N N . VAL A 1 86 ? -1.834 -9.967 6.410 1.00 87.62 86 VAL A N 1
ATOM 655 C CA . VAL A 1 86 ? -2.577 -10.389 5.215 1.00 87.62 86 VAL A CA 1
ATOM 656 C C . VAL A 1 86 ? -1.900 -9.817 3.971 1.00 87.62 86 VAL A C 1
ATOM 658 O O . VAL A 1 86 ? -1.410 -8.690 3.997 1.00 87.62 86 VAL A O 1
ATOM 661 N N . LYS A 1 87 ? -1.818 -10.612 2.898 1.00 88.50 87 LYS A N 1
ATOM 662 C CA . LYS A 1 87 ? -1.300 -10.163 1.597 1.00 88.50 87 LYS A CA 1
ATOM 663 C C . LYS A 1 87 ? -2.449 -9.613 0.767 1.00 88.50 87 LYS A C 1
ATOM 665 O O . LYS A 1 87 ? -3.451 -10.303 0.620 1.00 88.50 87 LYS A O 1
ATOM 670 N N . VAL A 1 88 ? -2.255 -8.439 0.185 1.00 89.31 88 VAL A N 1
ATOM 671 C CA . VAL A 1 88 ? -3.238 -7.755 -0.652 1.00 89.31 88 VAL A CA 1
ATOM 672 C C . VAL A 1 88 ? -2.640 -7.539 -2.045 1.00 89.31 88 VAL A C 1
ATOM 674 O O . VAL A 1 88 ? -1.557 -6.946 -2.151 1.00 89.31 88 VAL A O 1
ATOM 677 N N . PRO A 1 89 ? -3.295 -8.018 -3.118 1.00 90.62 89 PRO A N 1
ATOM 678 C CA . PRO A 1 89 ? -2.849 -7.758 -4.480 1.00 90.62 89 PRO A CA 1
ATOM 679 C C . PRO A 1 89 ? -2.977 -6.269 -4.808 1.00 90.62 89 PRO A C 1
ATOM 681 O O . PRO A 1 89 ? -3.912 -5.606 -4.371 1.00 90.62 89 PRO A O 1
ATOM 684 N N . THR A 1 90 ? -2.046 -5.738 -5.600 1.00 91.56 90 THR A N 1
ATOM 685 C CA . THR A 1 90 ? -2.111 -4.342 -6.054 1.00 91.56 90 THR A CA 1
ATOM 686 C C . THR A 1 90 ? -1.888 -4.256 -7.559 1.00 91.56 90 THR A C 1
ATOM 688 O O . THR A 1 90 ? -1.212 -5.124 -8.119 1.00 91.56 90 THR A O 1
ATOM 691 N N . PRO A 1 91 ? -2.438 -3.228 -8.227 1.00 92.50 91 PRO A N 1
ATOM 692 C CA . PRO A 1 91 ? -2.163 -2.979 -9.638 1.00 92.50 91 PRO A CA 1
ATOM 693 C C . PRO A 1 91 ? -0.746 -2.428 -9.890 1.00 92.50 91 PRO A C 1
ATOM 695 O O . PRO A 1 91 ? -0.323 -2.367 -11.043 1.00 92.50 91 PRO A O 1
ATOM 698 N N . GLU A 1 92 ? -0.004 -2.033 -8.846 1.00 92.75 92 GLU A N 1
ATOM 699 C CA . GLU A 1 92 ? 1.340 -1.470 -8.980 1.00 92.75 92 GLU A CA 1
ATOM 700 C C . GLU A 1 92 ? 2.402 -2.558 -9.182 1.00 92.75 92 GLU A C 1
ATOM 702 O O . GLU A 1 92 ? 2.441 -3.572 -8.477 1.00 92.75 92 GLU A O 1
ATOM 707 N N . GLY A 1 93 ? 3.339 -2.300 -10.095 1.00 89.62 93 GLY A N 1
ATOM 708 C CA . GLY A 1 93 ? 4.461 -3.195 -10.358 1.00 89.62 93 GLY A CA 1
ATOM 709 C C . GLY A 1 93 ? 5.478 -3.268 -9.214 1.00 89.62 93 GLY A C 1
ATOM 710 O O . GLY A 1 93 ? 5.472 -2.472 -8.268 1.00 89.62 93 GLY A O 1
ATOM 711 N N . ILE A 1 94 ? 6.394 -4.232 -9.320 1.00 91.38 94 ILE A N 1
ATOM 712 C CA . ILE A 1 94 ? 7.562 -4.335 -8.438 1.00 91.38 94 ILE A CA 1
ATOM 713 C C . ILE A 1 94 ? 8.464 -3.118 -8.685 1.00 91.38 94 ILE A C 1
ATOM 715 O O . ILE A 1 94 ? 8.676 -2.690 -9.819 1.00 91.38 94 ILE A O 1
ATOM 719 N N . SER A 1 95 ? 8.969 -2.506 -7.616 1.00 90.06 95 SER A N 1
ATOM 720 C CA . SER A 1 95 ? 9.877 -1.362 -7.712 1.00 90.06 95 SER A CA 1
ATOM 721 C C . SER A 1 95 ? 10.796 -1.289 -6.506 1.00 90.06 95 SER A C 1
ATOM 723 O O . SER A 1 95 ? 10.381 -1.526 -5.369 1.00 90.06 95 SER A O 1
ATOM 725 N N . TYR A 1 96 ? 12.044 -0.895 -6.739 1.00 90.00 96 TYR A N 1
ATOM 726 C CA . TYR A 1 96 ? 12.988 -0.640 -5.664 1.00 90.00 96 TYR A CA 1
ATOM 727 C C . TYR A 1 96 ? 12.511 0.549 -4.821 1.00 90.00 96 TYR A C 1
ATOM 729 O O . TYR A 1 96 ? 12.221 1.615 -5.356 1.00 90.00 96 TYR A O 1
ATOM 737 N N . THR A 1 97 ? 12.431 0.357 -3.500 1.00 88.50 97 THR A N 1
ATOM 738 C CA . THR A 1 97 ? 11.956 1.355 -2.522 1.00 88.50 97 THR A CA 1
ATOM 739 C C . THR A 1 97 ? 10.608 1.998 -2.871 1.00 88.50 97 THR A C 1
ATOM 741 O O . THR A 1 97 ? 10.414 3.200 -2.681 1.00 88.50 97 THR A O 1
ATOM 744 N N . ARG A 1 98 ? 9.662 1.190 -3.362 1.00 91.75 98 ARG A N 1
ATOM 745 C CA . ARG A 1 98 ? 8.294 1.622 -3.665 1.00 91.75 98 ARG A CA 1
ATOM 746 C C . ARG A 1 98 ? 7.665 2.323 -2.458 1.00 91.75 98 ARG A C 1
ATOM 748 O O . ARG A 1 98 ? 7.633 1.763 -1.364 1.00 91.75 98 ARG A O 1
ATOM 755 N N . THR A 1 99 ? 7.177 3.542 -2.638 1.00 95.94 99 THR A N 1
ATOM 756 C CA . THR A 1 99 ? 6.649 4.356 -1.539 1.00 95.94 99 THR A CA 1
ATOM 757 C C . THR A 1 99 ? 5.158 4.122 -1.345 1.00 95.94 99 THR A C 1
ATOM 759 O O . THR A 1 99 ? 4.450 3.728 -2.273 1.00 95.94 99 THR A O 1
ATOM 762 N N . LEU A 1 100 ? 4.695 4.362 -0.118 1.00 96.81 100 LEU A N 1
ATOM 763 C CA . LEU A 1 100 ? 3.284 4.335 0.254 1.00 96.81 100 LEU A CA 1
ATOM 764 C C . LEU A 1 100 ? 2.895 5.696 0.829 1.00 96.81 100 LEU A C 1
ATOM 766 O O . LEU A 1 100 ? 3.667 6.298 1.580 1.00 96.81 100 LEU A O 1
ATOM 770 N N . LEU A 1 101 ? 1.693 6.160 0.516 1.00 97.75 101 LEU A N 1
ATOM 771 C CA . LEU A 1 101 ? 1.115 7.378 1.069 1.00 97.75 101 LEU A CA 1
ATOM 772 C C . LEU A 1 101 ? -0.364 7.138 1.370 1.00 97.75 101 LEU A C 1
ATOM 774 O O . LEU A 1 101 ? -1.107 6.712 0.495 1.00 97.75 101 LEU A O 1
ATOM 778 N N . VAL A 1 102 ? -0.786 7.443 2.597 1.00 97.31 102 VAL A N 1
ATOM 779 C CA . VAL A 1 102 ? -2.212 7.500 2.947 1.00 97.31 102 VAL A CA 1
ATOM 780 C C . VAL A 1 102 ? -2.787 8.778 2.342 1.00 97.31 102 VAL A C 1
ATOM 782 O O . VAL A 1 102 ? -2.256 9.867 2.596 1.00 97.31 102 VAL A O 1
ATOM 785 N N . LEU A 1 103 ? -3.820 8.648 1.515 1.00 96.88 103 LEU A N 1
ATOM 786 C CA . LEU A 1 103 ? -4.503 9.783 0.898 1.00 96.88 103 LEU A CA 1
ATOM 787 C C . LEU A 1 103 ? -5.441 10.482 1.906 1.00 96.88 103 LEU A C 1
ATOM 789 O O . LEU A 1 103 ? -5.552 10.056 3.057 1.00 96.88 103 LEU A O 1
ATOM 793 N N . PRO A 1 104 ? -6.068 11.622 1.544 1.00 96.94 104 PRO A N 1
ATOM 794 C CA . PRO A 1 104 ? -7.021 12.286 2.433 1.00 96.94 104 PRO A CA 1
ATOM 795 C C . PRO A 1 104 ? -8.202 11.399 2.837 1.00 96.94 104 PRO A C 1
ATOM 797 O O . PRO A 1 104 ? -8.703 11.558 3.951 1.00 96.94 104 PRO A O 1
ATOM 800 N N . ASP A 1 105 ? -8.621 10.484 1.957 1.00 96.19 105 ASP A N 1
ATOM 801 C CA . ASP A 1 105 ? -9.432 9.339 2.356 1.00 96.19 105 ASP A CA 1
ATOM 802 C C . ASP A 1 105 ? -8.528 8.317 3.070 1.00 96.19 105 ASP A C 1
ATOM 804 O O . ASP A 1 105 ? -7.584 7.815 2.456 1.00 96.19 105 ASP A O 1
ATOM 808 N N . PRO A 1 106 ? -8.766 8.008 4.360 1.00 95.62 106 PRO A N 1
ATOM 809 C CA . PRO A 1 106 ? -7.924 7.075 5.098 1.00 95.62 106 PRO A CA 1
ATOM 810 C C . PRO A 1 106 ? -7.934 5.642 4.549 1.00 95.62 106 PRO A C 1
ATOM 812 O O . PRO A 1 106 ? -7.001 4.891 4.844 1.00 95.62 106 PRO A O 1
ATOM 815 N N . SER A 1 107 ? -8.969 5.242 3.813 1.00 96.06 107 SER A N 1
ATOM 816 C CA . SER A 1 107 ? -9.048 3.914 3.189 1.00 96.06 107 SER A CA 1
ATOM 817 C C . SER A 1 107 ? -8.137 3.798 1.961 1.00 96.06 107 SER A C 1
ATOM 819 O O . SER A 1 107 ? -7.651 2.713 1.650 1.00 96.06 107 SER A O 1
ATOM 821 N N . GLU A 1 108 ? -7.807 4.920 1.316 1.00 97.50 108 GLU A N 1
ATOM 822 C CA . GLU A 1 108 ? -7.033 4.927 0.082 1.00 97.50 108 GLU A CA 1
ATOM 823 C C . GLU A 1 108 ? -5.520 5.032 0.333 1.00 97.50 108 GLU A C 1
ATOM 825 O O . GLU A 1 108 ? -5.003 5.966 0.965 1.00 97.50 108 GLU A O 1
ATOM 830 N N . ILE A 1 109 ? -4.773 4.094 -0.251 1.00 97.31 109 ILE A N 1
ATOM 831 C CA . ILE A 1 109 ? -3.309 4.064 -0.209 1.00 97.31 109 ILE A CA 1
ATOM 832 C C . ILE A 1 109 ? -2.757 4.265 -1.613 1.00 97.31 109 ILE A C 1
ATOM 834 O O . ILE A 1 109 ? -2.936 3.427 -2.496 1.00 97.31 109 ILE A O 1
ATOM 838 N N . LEU A 1 110 ? -2.020 5.355 -1.803 1.00 97.88 110 LEU A N 1
ATOM 839 C CA . LEU A 1 110 ? -1.250 5.609 -3.011 1.00 97.88 110 LEU A CA 1
ATOM 840 C C . LEU A 1 110 ? 0.079 4.855 -2.949 1.00 97.88 110 LEU A C 1
ATOM 842 O O . LEU A 1 110 ? 0.830 4.967 -1.977 1.00 97.88 110 LEU A O 1
ATOM 846 N N . ILE A 1 111 ? 0.397 4.137 -4.017 1.00 97.31 111 ILE A N 1
ATOM 847 C CA . ILE A 1 111 ? 1.613 3.350 -4.178 1.00 97.31 111 ILE A CA 1
ATOM 848 C C . ILE A 1 111 ? 2.393 3.944 -5.345 1.00 97.31 111 ILE A C 1
ATOM 850 O O . ILE A 1 111 ? 1.842 4.111 -6.428 1.00 97.31 111 ILE A O 1
ATOM 854 N N . THR A 1 112 ? 3.664 4.296 -5.141 1.00 97.50 112 THR A N 1
ATOM 855 C CA . THR A 1 112 ? 4.500 4.871 -6.211 1.00 97.50 112 THR A CA 1
ATOM 856 C C . THR A 1 112 ? 5.816 4.125 -6.359 1.00 97.50 112 THR A C 1
ATOM 858 O O . THR A 1 112 ? 6.592 3.998 -5.408 1.00 97.50 112 THR A O 1
ATOM 861 N N . GLY A 1 113 ? 6.062 3.633 -7.570 1.00 95.25 113 GLY A N 1
ATOM 862 C CA . GLY A 1 113 ? 7.271 2.925 -7.972 1.00 95.25 113 GLY A CA 1
ATOM 863 C C . GLY A 1 113 ? 8.074 3.705 -9.010 1.00 95.25 113 GLY A C 1
ATOM 864 O O . GLY A 1 113 ? 7.569 4.628 -9.644 1.00 95.25 113 GLY A O 1
ATOM 865 N N . ALA A 1 114 ? 9.344 3.339 -9.172 1.00 95.31 114 ALA A N 1
ATOM 866 C CA . ALA A 1 114 ? 10.235 3.905 -10.187 1.00 95.31 114 ALA A CA 1
ATOM 867 C C . ALA A 1 114 ? 11.023 2.822 -10.951 1.00 95.31 114 ALA A C 1
ATOM 869 O O . ALA A 1 114 ? 12.049 3.115 -11.567 1.00 95.31 114 ALA A O 1
ATOM 870 N N . GLY A 1 115 ? 10.560 1.571 -10.893 1.00 90.44 115 GLY A N 1
ATOM 871 C CA . GLY A 1 115 ? 11.220 0.416 -11.493 1.00 90.44 115 GLY A CA 1
ATOM 872 C C . GLY A 1 115 ? 12.268 -0.243 -10.593 1.00 90.44 115 GLY A C 1
ATOM 873 O O . GLY A 1 115 ? 12.393 0.049 -9.400 1.00 90.44 115 GLY A O 1
ATOM 874 N N . GLU A 1 116 ? 13.001 -1.192 -11.163 1.00 90.62 116 GLU A N 1
ATOM 875 C CA . GLU A 1 116 ? 13.922 -2.071 -10.439 1.00 90.62 116 GLU A CA 1
ATOM 876 C C . GLU A 1 116 ? 15.382 -1.602 -10.532 1.00 90.62 116 GLU A C 1
ATOM 878 O O . GLU A 1 116 ? 15.776 -0.838 -11.420 1.00 90.62 116 GLU A O 1
ATOM 883 N N . LEU A 1 117 ? 16.227 -2.095 -9.620 1.00 87.00 117 LEU A N 1
ATOM 884 C CA . LEU A 1 117 ? 17.672 -1.878 -9.698 1.00 87.00 117 LEU A CA 1
ATOM 885 C C . LEU A 1 117 ? 18.241 -2.514 -10.974 1.00 87.00 117 LEU A C 1
ATOM 887 O O . LEU A 1 117 ? 18.196 -3.733 -11.138 1.00 87.00 117 LEU A O 1
ATOM 891 N N . GLY A 1 118 ? 18.836 -1.688 -11.836 1.00 89.75 118 GLY A N 1
ATOM 892 C CA . GLY A 1 118 ? 19.419 -2.132 -13.104 1.00 89.75 118 GLY A CA 1
ATOM 893 C C . GLY A 1 118 ? 18.397 -2.419 -14.208 1.00 89.75 118 GLY A C 1
ATOM 894 O O . GLY A 1 118 ? 18.757 -3.072 -15.181 1.00 89.75 118 GLY A O 1
ATOM 895 N N . GLY A 1 119 ? 17.147 -1.965 -14.063 1.00 87.88 119 GLY A N 1
ATOM 896 C CA . GLY A 1 119 ? 16.133 -2.073 -15.112 1.00 87.88 119 GLY A CA 1
ATOM 897 C C . GLY A 1 119 ? 16.411 -1.142 -16.297 1.00 87.88 119 GLY A C 1
ATOM 898 O O . GLY A 1 119 ? 16.821 0.005 -16.116 1.00 87.88 119 GLY A O 1
ATOM 899 N N . GLU A 1 120 ? 16.167 -1.632 -17.514 1.00 93.00 120 GLU A N 1
ATOM 900 C CA . GLU A 1 120 ? 16.381 -0.881 -18.764 1.00 93.00 120 GLU A CA 1
ATOM 901 C C . GLU A 1 120 ? 15.162 -0.027 -19.166 1.00 93.00 120 GLU A C 1
ATOM 903 O O . GLU A 1 120 ? 15.296 0.932 -19.922 1.00 93.00 120 GLU A O 1
ATOM 908 N N . GLU A 1 121 ? 13.980 -0.327 -18.616 1.00 93.75 121 GLU A N 1
ATOM 909 C CA . GLU A 1 121 ? 12.701 0.316 -18.960 1.00 93.75 121 GLU A CA 1
ATOM 910 C C . GLU A 1 121 ? 12.014 0.972 -17.748 1.00 93.75 121 GLU A C 1
ATOM 912 O O . GLU A 1 121 ? 10.787 1.041 -17.663 1.00 93.75 121 GLU A O 1
ATOM 917 N N . ASN A 1 122 ? 12.801 1.462 -16.787 1.00 93.44 122 ASN A N 1
ATOM 918 C CA . ASN A 1 122 ? 12.281 2.077 -15.567 1.00 93.44 122 ASN A CA 1
ATOM 919 C C . ASN A 1 122 ? 11.418 3.314 -15.864 1.00 93.44 122 ASN A C 1
ATOM 921 O O . ASN A 1 122 ? 11.809 4.216 -16.611 1.00 93.44 122 ASN A O 1
ATOM 925 N N . ARG A 1 123 ? 10.244 3.377 -15.231 1.00 95.44 123 ARG A N 1
ATOM 926 C CA . ARG A 1 123 ? 9.317 4.514 -15.285 1.00 95.44 123 ARG A CA 1
ATOM 927 C C . ARG A 1 123 ? 8.771 4.787 -13.896 1.00 95.44 123 ARG A C 1
ATOM 929 O O . ARG A 1 123 ? 8.651 3.869 -13.092 1.00 95.44 123 ARG A O 1
ATOM 936 N N . VAL A 1 124 ? 8.426 6.047 -13.641 1.00 96.44 124 VAL A N 1
ATOM 937 C CA . VAL A 1 124 ? 7.658 6.407 -12.449 1.00 96.44 124 VAL A CA 1
ATOM 938 C C . VAL A 1 124 ? 6.195 6.094 -12.723 1.00 96.44 124 VAL A C 1
ATOM 940 O O . VAL A 1 124 ? 5.604 6.659 -13.646 1.00 96.44 124 VAL A O 1
ATOM 943 N N . THR A 1 125 ? 5.640 5.182 -11.940 1.00 96.69 125 THR A N 1
ATOM 944 C CA . THR A 1 125 ? 4.245 4.751 -12.015 1.00 96.69 125 THR A CA 1
ATOM 945 C C . THR A 1 125 ? 3.606 4.872 -10.644 1.00 96.69 125 THR A C 1
ATOM 947 O O . THR A 1 125 ? 4.269 4.763 -9.608 1.00 96.69 125 THR A O 1
ATOM 950 N N . THR A 1 126 ? 2.313 5.171 -10.658 1.00 96.62 126 THR A N 1
ATOM 951 C CA . THR A 1 126 ? 1.528 5.368 -9.453 1.00 96.62 126 THR A CA 1
ATOM 952 C C . THR A 1 126 ? 0.154 4.761 -9.655 1.00 96.62 126 THR A C 1
ATOM 954 O O . THR A 1 126 ? -0.500 5.011 -10.670 1.00 96.62 126 THR A O 1
ATOM 957 N N . SER A 1 127 ? -0.305 4.034 -8.652 1.00 96.50 127 SER A N 1
ATOM 958 C CA . SER A 1 127 ? -1.662 3.517 -8.556 1.00 96.50 127 SER A CA 1
ATOM 959 C C . SER A 1 127 ? -2.118 3.564 -7.104 1.00 96.50 127 SER A C 1
ATOM 961 O O . SER A 1 127 ? -1.312 3.763 -6.193 1.00 96.50 127 SER A O 1
ATOM 963 N N . SER A 1 128 ? -3.419 3.446 -6.882 1.00 95.50 128 SER A N 1
ATOM 964 C CA . SER A 1 128 ? -4.000 3.394 -5.546 1.00 95.50 128 SER A CA 1
ATOM 965 C C . SER A 1 128 ? -4.734 2.081 -5.327 1.00 95.50 128 SER A C 1
ATOM 967 O O . SER A 1 128 ? -5.175 1.429 -6.276 1.00 95.50 128 SER A O 1
ATOM 969 N N . ILE A 1 129 ? -4.842 1.707 -4.058 1.00 95.12 129 ILE A N 1
ATOM 970 C CA . ILE A 1 129 ? -5.754 0.671 -3.581 1.00 95.12 129 ILE A CA 1
ATOM 971 C C . ILE A 1 129 ? -6.690 1.284 -2.545 1.00 95.12 129 ILE A C 1
ATOM 973 O O . ILE A 1 129 ? -6.285 2.199 -1.823 1.00 95.12 129 ILE A O 1
ATOM 977 N N . ASP A 1 130 ? -7.902 0.754 -2.469 1.00 95.19 130 ASP A N 1
ATOM 978 C CA . ASP A 1 130 ? -8.839 0.997 -1.378 1.00 95.19 130 ASP A CA 1
ATOM 979 C C . ASP A 1 130 ? -8.767 -0.197 -0.416 1.00 95.19 130 ASP A C 1
ATOM 981 O O . ASP A 1 130 ? -8.837 -1.349 -0.847 1.00 95.19 130 ASP A O 1
ATOM 985 N N . LEU A 1 131 ? -8.548 0.069 0.871 1.00 91.25 131 LEU A N 1
ATOM 986 C CA . LEU A 1 131 ? -8.487 -0.952 1.917 1.00 91.25 131 LEU A CA 1
ATOM 987 C C . LEU A 1 131 ? -9.856 -1.522 2.293 1.00 91.25 131 LEU A C 1
ATOM 989 O O . LEU A 1 131 ? -9.889 -2.555 2.952 1.00 91.25 131 LEU A O 1
ATOM 993 N N . ASP A 1 132 ? -10.960 -0.892 1.905 1.00 88.94 132 ASP A N 1
ATOM 994 C CA . ASP A 1 132 ? -12.297 -1.436 2.148 1.00 88.94 132 ASP A CA 1
ATOM 995 C C . ASP A 1 132 ? -12.700 -2.468 1.067 1.00 88.94 132 ASP A C 1
ATOM 997 O O . ASP A 1 132 ? -13.560 -3.313 1.312 1.00 88.94 132 ASP A O 1
ATOM 1001 N N . ASP A 1 133 ? -12.020 -2.463 -0.088 1.00 85.88 133 ASP A N 1
ATOM 1002 C CA . ASP A 1 133 ? -12.245 -3.379 -1.221 1.00 85.88 133 ASP A CA 1
ATOM 1003 C C . ASP A 1 133 ? -11.380 -4.660 -1.171 1.00 85.88 133 ASP A C 1
ATOM 1005 O O . ASP A 1 133 ? -11.405 -5.485 -2.093 1.00 85.88 133 ASP A O 1
ATOM 1009 N N . VAL A 1 134 ? -10.576 -4.844 -0.119 1.00 72.31 134 VAL A N 1
ATOM 1010 C CA . VAL A 1 134 ? -9.678 -6.003 0.029 1.00 72.31 134 VAL A CA 1
ATOM 1011 C C . VAL A 1 134 ? -10.388 -7.136 0.784 1.00 72.31 134 VAL A C 1
ATOM 1013 O O . VAL A 1 134 ? -10.456 -7.132 2.010 1.00 72.31 134 VAL A O 1
ATOM 1016 N N . GLU A 1 135 ? -10.939 -8.106 0.045 1.00 53.91 135 GLU A N 1
ATOM 1017 C CA . GLU A 1 135 ? -11.571 -9.319 0.615 1.00 53.91 135 GLU A CA 1
ATOM 1018 C C . GLU A 1 135 ? -10.578 -10.358 1.167 1.00 53.91 135 GLU A C 1
ATOM 1020 O O . GLU A 1 135 ? -9.534 -10.621 0.518 1.00 53.91 135 GLU A O 1
#

Radius of gyration: 19.26 Å; chains: 1; bounding box: 35×68×42 Å

Sequence (135 aa):
MVYEQPQLKTFSPTSQSSIRHRRTPSLVPYTPGRCSSSTNANPRQESSPYNVWTPAGGKHGTIVANCGTLSEVFINEKLGAPDAWVKVPTPEGISYTRTLLVLPDPSEILITGAGELGGEENRVTTSSIDLDDVE

Foldseek 3Di:
DDDDDDDDDDDDPPDPPDPPPVDDPPPPPQCPVVCDPPDPDDCPDPAQKEWDFFQPPPDQGKIWMDHQPDQWIWIASPNPDVVRIDTFHDPGDRAHNWYWDQDPPRQKIKTWHQHYDPDPDTHIDIDIDGNVPGD

Secondary structure (DSSP, 8-state):
---PPPPP-PPPS-------------------TTT---S-S----S---EEEEES-SSTT-EEEEE-TT-SSEEEESSTT-TT--EEE--SSPP-TT-EEEE-SSTTEEEEEE---TT-SS---EEEEEESSS--

Organism: NCBI:txid702011